Protein AF-A0A177NK17-F1 (afdb_monomer_lite)

Secondary structure (DSSP, 8-state):
---EEEEEEGGGHHHHHHTSPTT--BEEEEEEETTTEEEEEEEETTEEEEEEETTEE--BSSHHHHHHHTTT-TTB-GGG-EEE-TTTS--

Radius of gyration: 12.53 Å; chains: 1; bounding box: 27×28×38 Å

Foldseek 3Di:
DPAAEAEDELVCQQVVLVPDDPPWAWEWEWEQAAPQATWIWTHTPSYIYTYDHPPHTDHDRDVVSVVVSCVVRHSYDNVRYHYHCVNHPDD

Organism: NCBI:txid702114

Sequence (91 aa):
MDTSIMNLERDDLYTFCDLLPEPIIAKPVATATRNRGMTLAIEYEGKRALLTERGKPCKFNSIDAVMFELDGAPNVDTSALVIETASYWKF

pLDDT: mean 89.05, std 9.92, range [45.59, 97.44]

Structure (mmCIF, N/CA/C/O backbone):
data_AF-A0A177NK17-F1
#
_entry.id   AF-A0A177NK17-F1
#
loop_
_atom_site.group_PDB
_atom_site.id
_atom_site.type_symbol
_atom_site.label_atom_id
_atom_site.label_alt_id
_atom_site.label_comp_id
_atom_site.label_asym_id
_atom_site.label_entity_id
_atom_site.label_seq_id
_atom_site.pdbx_PDB_ins_code
_atom_site.Cartn_x
_atom_site.Cartn_y
_atom_site.Cartn_z
_atom_site.occupancy
_atom_site.B_iso_or_equiv
_atom_site.auth_seq_id
_atom_site.auth_comp_id
_atom_site.auth_asym_id
_atom_site.auth_atom_id
_atom_site.pdbx_PDB_model_num
ATOM 1 N N . MET A 1 1 ? -12.564 17.249 -0.910 1.00 45.59 1 MET A N 1
ATOM 2 C CA . MET A 1 1 ? -11.797 16.977 0.319 1.00 45.59 1 MET A CA 1
ATOM 3 C C . MET A 1 1 ? -10.384 16.697 -0.132 1.00 45.59 1 MET A C 1
ATOM 5 O O . MET A 1 1 ? -10.201 15.758 -0.894 1.00 45.59 1 MET A O 1
ATOM 9 N N . ASP A 1 2 ? -9.439 17.560 0.223 1.00 55.69 2 ASP A N 1
ATOM 10 C CA . ASP A 1 2 ? -8.025 17.326 -0.056 1.00 55.69 2 ASP A CA 1
ATOM 11 C C . ASP A 1 2 ? -7.547 16.169 0.822 1.00 55.69 2 ASP A C 1
ATOM 13 O O . ASP A 1 2 ? -7.464 16.294 2.044 1.00 55.69 2 ASP A O 1
ATOM 17 N N . THR A 1 3 ? -7.303 15.013 0.208 1.00 67.44 3 THR A N 1
ATOM 18 C CA . THR A 1 3 ? -6.697 13.873 0.893 1.00 67.44 3 THR A CA 1
ATOM 19 C C . THR A 1 3 ? -5.266 14.254 1.250 1.00 67.44 3 THR A C 1
ATOM 21 O O . THR A 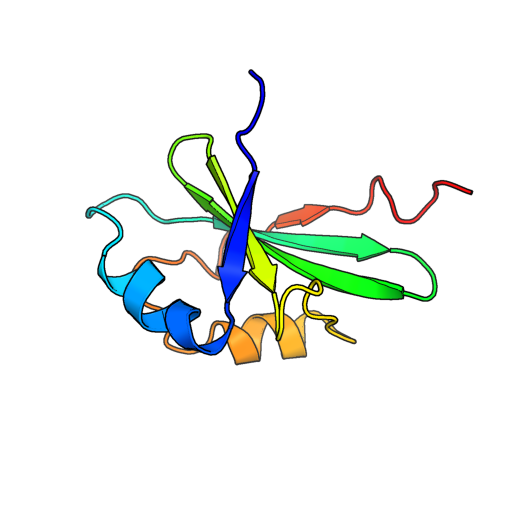1 3 ? -4.434 14.452 0.365 1.00 67.44 3 THR A O 1
ATOM 24 N N . SER A 1 4 ? -4.973 14.375 2.545 1.00 80.06 4 SER A N 1
ATOM 25 C CA . SER A 1 4 ? -3.607 14.631 3.001 1.00 80.06 4 SER A CA 1
ATOM 26 C C . SER A 1 4 ? -2.761 13.382 2.763 1.00 80.06 4 SER A C 1
ATOM 28 O O . SER A 1 4 ? -3.104 12.303 3.255 1.00 80.06 4 SER A O 1
ATOM 30 N N . ILE A 1 5 ? -1.688 13.525 1.981 1.00 87.12 5 ILE A N 1
ATOM 31 C CA . ILE A 1 5 ? -0.758 12.438 1.673 1.00 87.12 5 ILE A CA 1
ATOM 32 C C . ILE A 1 5 ? 0.472 12.577 2.566 1.00 87.12 5 ILE A C 1
ATOM 34 O O . ILE A 1 5 ? 1.129 13.618 2.560 1.00 87.12 5 ILE A O 1
ATOM 38 N N . MET A 1 6 ? 0.802 11.513 3.291 1.00 93.38 6 MET A N 1
ATOM 39 C CA . MET A 1 6 ? 2.058 11.385 4.027 1.00 93.38 6 MET A CA 1
ATOM 40 C C . MET A 1 6 ? 2.882 10.221 3.482 1.00 93.38 6 MET A C 1
ATOM 42 O O . MET A 1 6 ? 2.322 9.276 2.931 1.00 93.38 6 MET A O 1
ATOM 46 N N . ASN A 1 7 ? 4.201 10.281 3.643 1.00 95.00 7 ASN A N 1
ATOM 47 C CA . ASN A 1 7 ? 5.073 9.148 3.340 1.00 95.00 7 ASN A CA 1
ATOM 48 C C . ASN A 1 7 ? 5.157 8.238 4.568 1.00 95.00 7 ASN A C 1
ATOM 50 O O . ASN A 1 7 ? 5.302 8.728 5.687 1.00 95.00 7 ASN A O 1
ATOM 54 N N . LEU A 1 8 ? 5.075 6.935 4.335 1.00 95.94 8 LEU A N 1
ATOM 55 C CA . LEU A 1 8 ? 5.248 5.880 5.323 1.00 95.94 8 LEU A CA 1
ATOM 56 C C . LEU A 1 8 ? 6.416 5.018 4.862 1.00 95.94 8 LEU A C 1
ATOM 58 O O . LEU A 1 8 ? 6.315 4.369 3.823 1.00 95.94 8 LEU A O 1
ATOM 62 N N . GLU A 1 9 ? 7.516 5.020 5.609 1.00 96.88 9 GLU A N 1
ATOM 63 C CA . GLU A 1 9 ? 8.631 4.138 5.281 1.00 96.88 9 GLU A CA 1
ATOM 64 C C . GLU A 1 9 ? 8.221 2.677 5.477 1.00 96.88 9 GLU A C 1
ATOM 66 O O . GLU A 1 9 ? 7.489 2.325 6.401 1.00 96.88 9 GLU A O 1
ATOM 71 N N . ARG A 1 10 ? 8.690 1.823 4.572 1.00 95.44 10 ARG A N 1
ATOM 72 C CA . ARG A 1 10 ? 8.337 0.406 4.508 1.00 95.44 10 ARG A CA 1
ATOM 73 C C . ARG A 1 10 ? 8.637 -0.337 5.807 1.00 95.44 10 ARG A C 1
ATOM 75 O O . ARG A 1 10 ? 7.826 -1.151 6.235 1.00 95.44 10 ARG A O 1
ATOM 82 N N . ASP A 1 11 ? 9.749 0.005 6.453 1.00 95.25 11 ASP A N 1
ATOM 83 C CA . ASP A 1 11 ? 10.165 -0.580 7.732 1.00 95.25 11 ASP A CA 1
ATOM 84 C C . ASP A 1 11 ? 9.195 -0.238 8.883 1.00 95.25 11 ASP A C 1
ATOM 86 O O . ASP A 1 11 ? 9.105 -0.984 9.856 1.00 95.25 11 ASP A O 1
ATOM 90 N N . ASP A 1 12 ? 8.420 0.845 8.753 1.00 95.44 12 ASP A N 1
ATOM 91 C CA . ASP A 1 12 ? 7.450 1.301 9.752 1.00 95.44 12 ASP A CA 1
ATOM 92 C C . ASP A 1 12 ? 6.022 0.794 9.482 1.00 95.44 12 ASP A C 1
ATOM 94 O O . ASP A 1 12 ? 5.120 1.073 10.273 1.00 95.44 12 ASP A O 1
ATOM 98 N N . LEU A 1 13 ? 5.789 0.054 8.388 1.00 94.00 13 LEU A N 1
ATOM 99 C CA . LEU A 1 13 ? 4.449 -0.341 7.932 1.00 94.00 13 LEU A CA 1
ATOM 100 C C . LEU A 1 13 ? 3.634 -1.044 9.023 1.00 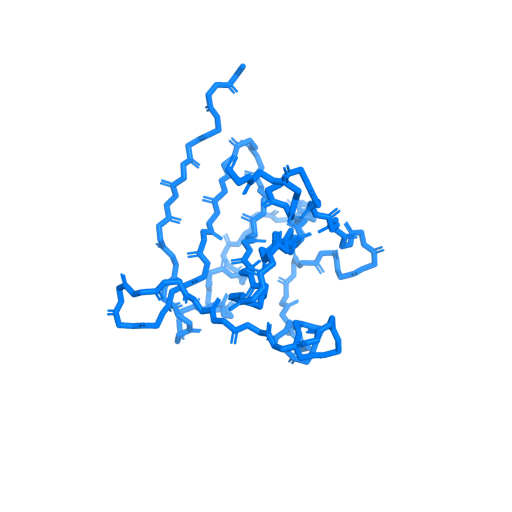94.00 13 LEU A C 1
ATOM 102 O O . LEU A 1 13 ? 2.518 -0.626 9.325 1.00 94.00 13 LEU A O 1
ATOM 106 N N . TYR A 1 14 ? 4.196 -2.087 9.632 1.00 92.62 14 TYR A N 1
ATOM 107 C CA . TYR A 1 14 ? 3.494 -2.890 10.636 1.00 92.62 14 TYR A CA 1
ATOM 108 C C . TYR A 1 14 ? 3.213 -2.088 11.906 1.00 92.62 14 TYR A C 1
ATOM 110 O O . TYR A 1 14 ? 2.087 -2.096 12.393 1.00 92.62 14 TYR A O 1
ATOM 118 N N . THR A 1 15 ? 4.198 -1.325 12.386 1.00 93.75 15 THR A N 1
ATOM 119 C CA . THR A 1 15 ? 4.037 -0.436 13.545 1.00 93.75 15 THR A CA 1
ATOM 120 C C . THR A 1 15 ? 2.961 0.615 13.289 1.00 93.75 15 THR A C 1
ATOM 122 O O . THR A 1 15 ? 2.139 0.895 14.156 1.00 93.75 15 THR A O 1
ATOM 125 N N . PHE A 1 16 ? 2.943 1.203 12.093 1.00 92.69 16 PHE A N 1
ATOM 126 C CA . PHE A 1 16 ? 1.922 2.164 11.701 1.00 92.69 16 PHE A CA 1
ATOM 127 C C . PHE A 1 16 ? 0.526 1.532 11.721 1.00 92.69 16 PHE A C 1
ATOM 129 O O . PHE A 1 16 ? -0.395 2.106 12.295 1.00 92.69 16 PHE A O 1
ATOM 136 N N . CYS A 1 17 ? 0.394 0.343 11.137 1.00 91.06 17 CYS A N 1
ATOM 137 C CA . CYS A 1 17 ? -0.832 -0.444 11.109 1.00 91.06 17 CYS A CA 1
ATOM 138 C C . CYS A 1 17 ? -1.332 -0.827 12.517 1.00 91.06 17 CYS A C 1
ATOM 140 O O . CYS A 1 17 ? -2.524 -0.703 12.798 1.00 91.06 17 CYS A O 1
ATOM 142 N N . ASP A 1 18 ? -0.433 -1.198 13.431 1.00 90.81 18 ASP A N 1
ATOM 143 C CA . ASP A 1 18 ? -0.752 -1.505 14.835 1.00 90.81 18 ASP A CA 1
ATOM 144 C C . ASP A 1 18 ? -1.295 -0.293 15.603 1.00 90.81 18 ASP A C 1
ATOM 146 O O . ASP A 1 18 ? -2.120 -0.431 16.503 1.00 90.81 18 ASP A O 1
ATOM 150 N N . LEU A 1 19 ? -0.836 0.910 15.252 1.00 90.00 19 LEU A N 1
ATOM 151 C CA . LEU A 1 19 ? -1.234 2.158 15.907 1.00 90.00 19 LEU A CA 1
ATOM 152 C C . LEU A 1 19 ? -2.541 2.748 15.360 1.00 90.00 19 LEU A C 1
ATOM 154 O O . LEU A 1 19 ? -3.005 3.775 15.867 1.00 90.00 19 LEU A O 1
ATOM 158 N N . LEU A 1 20 ? -3.130 2.143 14.325 1.00 87.19 20 LEU A N 1
ATOM 159 C CA . LEU A 1 20 ? -4.417 2.585 13.802 1.00 87.19 20 LEU A CA 1
ATOM 160 C C . LEU A 1 20 ? -5.534 2.310 14.825 1.00 87.19 20 LEU A C 1
ATOM 162 O O . LEU A 1 20 ? -5.556 1.243 15.437 1.00 87.19 20 LEU A O 1
ATOM 166 N N . PRO A 1 21 ? -6.481 3.245 15.029 1.00 75.44 21 PRO A N 1
ATOM 167 C CA . PRO A 1 21 ? -7.526 3.058 16.028 1.00 75.44 21 PRO A CA 1
ATOM 168 C C . PRO A 1 21 ? -8.515 1.970 15.594 1.00 75.44 21 PRO A C 1
ATOM 170 O O . PRO A 1 21 ? -9.069 2.035 14.498 1.00 75.44 21 PRO A O 1
ATOM 173 N N . GLU A 1 22 ? -8.835 1.022 16.471 1.00 70.81 22 GLU A N 1
ATOM 174 C CA . GLU A 1 22 ? -9.988 0.141 16.260 1.00 70.81 22 GLU A CA 1
ATOM 175 C C . GLU A 1 22 ? -11.300 0.954 16.341 1.00 70.81 22 GLU A C 1
ATOM 177 O O . GLU A 1 22 ? -11.425 1.828 17.206 1.00 70.81 22 GLU A O 1
ATOM 182 N N . PRO A 1 23 ? -12.313 0.709 15.484 1.00 65.31 23 PRO A N 1
ATOM 183 C CA . PRO A 1 23 ? -12.443 -0.358 14.489 1.00 65.31 23 PRO A CA 1
ATOM 184 C C . PRO A 1 23 ? -12.106 0.105 13.056 1.00 65.31 23 PRO A C 1
ATOM 186 O O . PRO A 1 23 ? -12.684 -0.407 12.096 1.00 65.31 23 PRO A O 1
ATOM 189 N N . ILE A 1 24 ? -11.270 1.137 12.880 1.00 63.50 24 ILE A N 1
ATOM 190 C CA . ILE A 1 24 ? -10.985 1.692 11.553 1.00 63.50 24 ILE A CA 1
ATOM 191 C C . ILE A 1 24 ? -10.235 0.645 10.747 1.00 63.50 24 ILE A C 1
ATOM 193 O O . ILE A 1 24 ? -9.065 0.371 10.989 1.00 63.50 24 ILE A O 1
ATOM 197 N N . ILE A 1 25 ? -10.919 0.086 9.754 1.00 71.94 25 ILE A N 1
ATOM 198 C CA . ILE A 1 25 ? -10.295 -0.823 8.807 1.00 71.94 25 ILE A CA 1
ATOM 199 C C . ILE A 1 25 ? -9.680 0.040 7.713 1.00 71.94 25 ILE A C 1
ATOM 201 O O . ILE A 1 25 ? -10.375 0.541 6.820 1.00 71.94 25 ILE A O 1
ATOM 205 N N . ALA A 1 26 ? -8.385 0.313 7.851 1.00 88.81 26 ALA A N 1
ATOM 206 C CA . ALA A 1 26 ? -7.672 1.079 6.851 1.00 88.81 26 ALA A CA 1
ATOM 207 C C . ALA A 1 26 ? -7.680 0.321 5.524 1.00 88.81 26 ALA A C 1
ATOM 209 O O . ALA A 1 26 ? -7.549 -0.902 5.476 1.00 88.81 26 ALA A O 1
ATOM 210 N N . LYS A 1 27 ? -7.873 1.054 4.432 1.00 92.62 27 LYS A N 1
ATOM 211 C CA . LYS A 1 27 ? -8.046 0.479 3.103 1.00 92.62 27 LYS A CA 1
ATOM 212 C C . LYS A 1 27 ? -6.735 0.562 2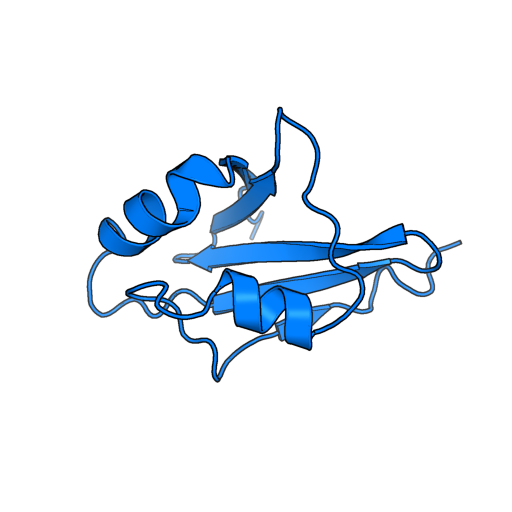.341 1.00 92.62 27 LYS A C 1
ATOM 214 O O . LYS A 1 27 ? -6.232 1.670 2.140 1.00 92.62 27 LYS A O 1
ATOM 219 N N . PRO A 1 28 ? -6.177 -0.560 1.878 1.00 94.69 28 PRO A N 1
ATOM 220 C CA . PRO A 1 28 ? -5.036 -0.505 0.995 1.00 94.69 28 PRO A CA 1
ATOM 221 C C . PRO A 1 28 ? -5.482 -0.020 -0.389 1.00 94.69 28 PRO A C 1
ATOM 223 O O . PRO A 1 28 ? -6.544 -0.382 -0.902 1.00 94.69 28 PRO A O 1
ATOM 226 N N . VAL A 1 29 ? -4.652 0.817 -0.999 1.00 95.75 29 VAL A N 1
ATOM 227 C CA . VAL A 1 29 ? -4.864 1.394 -2.324 1.00 95.75 29 VAL A CA 1
ATOM 228 C C . VAL A 1 29 ? -3.617 1.158 -3.161 1.00 95.75 29 VAL A C 1
ATOM 230 O O . VAL A 1 29 ? -2.544 1.686 -2.868 1.00 95.75 29 VAL A O 1
ATOM 233 N N . ALA A 1 30 ? -3.760 0.379 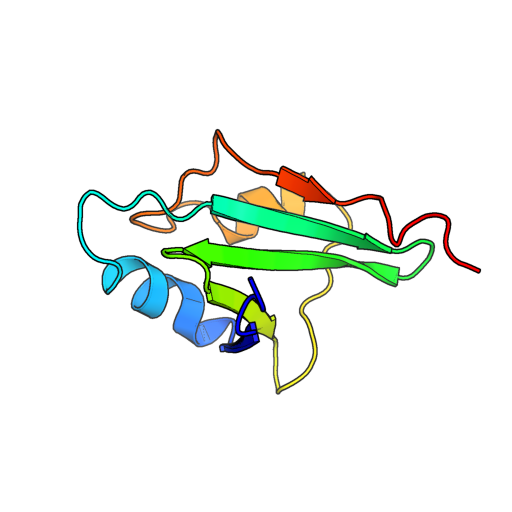-4.227 1.00 96.06 30 ALA A N 1
ATOM 234 C CA . ALA A 1 30 ? -2.719 0.155 -5.215 1.00 96.06 30 ALA A CA 1
ATOM 235 C C . ALA A 1 30 ? -2.946 1.062 -6.430 1.00 96.06 30 ALA A C 1
ATOM 237 O O . ALA A 1 30 ? -3.918 0.901 -7.167 1.00 96.06 30 ALA A O 1
ATOM 238 N N . THR A 1 31 ? -2.037 2.001 -6.688 1.00 95.25 31 THR A N 1
ATOM 239 C CA . THR A 1 31 ? -2.110 2.872 -7.870 1.00 95.25 31 THR A CA 1
ATOM 240 C C . THR A 1 31 ? -1.222 2.321 -8.982 1.00 95.25 31 THR A C 1
ATOM 242 O O . THR A 1 31 ? 0.007 2.320 -8.876 1.00 95.25 31 THR A O 1
ATOM 245 N N . ALA A 1 32 ? -1.834 1.875 -10.078 1.00 93.31 32 ALA A N 1
ATOM 246 C CA . ALA A 1 32 ? -1.132 1.330 -11.234 1.00 93.31 32 ALA A CA 1
ATOM 247 C C . ALA A 1 32 ? -0.678 2.438 -12.193 1.00 93.31 32 ALA A C 1
ATOM 249 O O . ALA A 1 32 ? -1.456 3.301 -12.601 1.00 93.31 32 ALA A O 1
ATOM 250 N N . THR A 1 33 ? 0.591 2.389 -12.602 1.00 90.31 33 THR A N 1
ATOM 251 C CA . THR A 1 33 ? 1.169 3.316 -13.582 1.00 90.31 33 THR A CA 1
ATOM 252 C C . THR A 1 33 ? 1.826 2.533 -14.713 1.00 90.31 33 THR A C 1
ATOM 254 O O . THR A 1 33 ? 2.687 1.678 -14.482 1.00 90.31 33 THR A O 1
ATOM 257 N N . ARG A 1 34 ? 1.447 2.827 -15.962 1.00 87.50 34 ARG A N 1
ATOM 258 C CA . ARG A 1 34 ? 1.968 2.108 -17.129 1.00 87.50 34 ARG A CA 1
ATOM 259 C C . ARG A 1 34 ? 3.493 2.224 -17.204 1.00 87.50 34 ARG A C 1
ATOM 261 O O . ARG A 1 34 ? 4.057 3.301 -17.029 1.00 87.50 34 ARG A O 1
ATOM 268 N N . ASN A 1 35 ? 4.154 1.086 -17.427 1.00 86.88 35 ASN A N 1
ATOM 269 C CA . ASN A 1 35 ? 5.615 0.926 -17.456 1.00 86.88 35 ASN A CA 1
ATOM 270 C C . ASN A 1 35 ? 6.356 1.335 -16.163 1.00 86.88 35 ASN A C 1
ATOM 272 O O . ASN A 1 35 ? 7.573 1.493 -16.188 1.00 86.88 35 ASN A O 1
ATOM 276 N N . ARG A 1 36 ? 5.651 1.532 -15.038 1.00 86.00 36 ARG A N 1
ATOM 277 C CA . ARG A 1 36 ? 6.248 1.954 -13.754 1.00 86.00 36 ARG A CA 1
ATOM 278 C C . ARG A 1 36 ? 5.785 1.124 -12.551 1.00 86.00 36 ARG A C 1
ATOM 280 O O . ARG A 1 36 ? 6.091 1.498 -11.419 1.00 86.00 36 ARG A O 1
ATOM 287 N N . GLY A 1 37 ? 5.051 0.039 -12.794 1.00 91.25 37 GLY A N 1
ATOM 288 C CA . GLY A 1 37 ? 4.494 -0.835 -11.760 1.00 91.25 37 GLY A CA 1
ATOM 289 C C . GLY A 1 37 ? 3.359 -0.185 -10.967 1.00 91.25 37 GLY A C 1
ATOM 290 O O . GLY A 1 37 ? 2.669 0.718 -11.451 1.00 91.25 37 GLY A O 1
ATOM 291 N N . MET A 1 38 ? 3.176 -0.657 -9.739 1.00 94.75 38 MET A N 1
ATOM 292 C CA . MET A 1 38 ? 2.178 -0.173 -8.786 1.00 94.75 38 MET A CA 1
ATOM 293 C C . MET A 1 38 ? 2.845 0.457 -7.570 1.00 94.75 38 MET A C 1
ATOM 295 O O . MET A 1 38 ? 3.922 0.036 -7.165 1.00 94.75 38 MET A O 1
ATOM 299 N N . THR A 1 39 ? 2.203 1.461 -6.988 1.00 96.12 39 THR A N 1
ATOM 300 C CA . THR A 1 39 ? 2.538 1.971 -5.651 1.00 96.12 39 THR A CA 1
ATOM 301 C C . THR A 1 39 ? 1.439 1.596 -4.682 1.00 96.12 39 THR A C 1
ATOM 303 O O . THR A 1 39 ? 0.276 1.575 -5.077 1.00 96.12 39 THR A O 1
ATOM 306 N N . LEU A 1 40 ? 1.799 1.352 -3.429 1.00 96.88 40 LEU A N 1
ATOM 307 C CA . LEU A 1 40 ? 0.858 1.040 -2.362 1.00 96.88 40 LEU A CA 1
ATOM 308 C C . LEU A 1 40 ? 0.699 2.252 -1.446 1.00 96.88 40 LEU A C 1
ATOM 310 O O . LEU A 1 40 ? 1.686 2.885 -1.077 1.00 96.88 40 LEU A O 1
ATOM 314 N N . ALA A 1 41 ? -0.534 2.551 -1.065 1.00 96.44 41 ALA A N 1
ATOM 315 C CA . ALA A 1 41 ? -0.846 3.458 0.019 1.00 96.44 41 ALA A CA 1
ATOM 316 C C . ALA A 1 41 ? -1.894 2.853 0.959 1.00 96.44 41 ALA A C 1
ATOM 318 O O . ALA A 1 41 ? -2.700 2.029 0.536 1.00 96.44 41 ALA A O 1
ATOM 319 N N . ILE A 1 42 ? -1.907 3.292 2.213 1.00 94.88 42 ILE A N 1
ATOM 320 C CA . ILE A 1 42 ? -2.931 2.950 3.201 1.00 94.88 42 ILE A CA 1
ATOM 321 C C . ILE A 1 42 ? -3.827 4.168 3.413 1.00 94.88 42 ILE A C 1
ATOM 323 O O . ILE A 1 42 ? -3.352 5.241 3.787 1.00 94.88 42 ILE A O 1
ATOM 327 N N . GLU A 1 43 ? -5.119 4.025 3.147 1.00 93.25 43 GLU A N 1
ATOM 328 C CA . GLU A 1 43 ? -6.117 5.074 3.323 1.00 93.25 43 GLU A CA 1
ATOM 329 C C . GLU A 1 43 ? -6.912 4.864 4.614 1.00 93.25 43 GLU A C 1
ATOM 331 O O . GLU A 1 43 ? -7.474 3.797 4.853 1.00 93.25 43 GLU A O 1
ATOM 336 N N . TYR A 1 44 ? -6.970 5.895 5.451 1.00 89.81 44 TYR A N 1
ATOM 337 C CA . TYR A 1 44 ? -7.620 5.861 6.760 1.00 89.81 44 TYR A CA 1
ATOM 338 C C . TYR A 1 44 ? -8.083 7.276 7.123 1.00 89.81 44 TYR A C 1
ATOM 340 O O . TYR A 1 44 ? -7.356 8.239 6.902 1.00 89.81 44 TYR A O 1
ATOM 348 N N . GLU A 1 45 ? -9.307 7.433 7.634 1.00 86.31 45 GLU A N 1
ATOM 349 C CA . GLU A 1 45 ? -9.862 8.733 8.074 1.00 86.31 45 GLU A CA 1
ATOM 350 C C . GLU A 1 45 ? -9.672 9.915 7.087 1.00 86.31 45 GLU A C 1
ATOM 352 O O . GLU A 1 45 ? -9.446 11.057 7.489 1.00 86.31 45 GLU A O 1
ATOM 357 N N . GLY A 1 46 ? -9.724 9.667 5.772 1.00 85.75 46 GLY A N 1
ATOM 358 C CA . GLY A 1 46 ? -9.506 10.705 4.749 1.00 85.75 46 GLY A CA 1
ATOM 359 C C . GLY A 1 46 ? -8.045 11.154 4.580 1.00 85.75 46 GLY A C 1
ATOM 360 O O . GLY A 1 46 ? -7.776 12.130 3.876 1.00 85.75 46 GLY A O 1
ATOM 361 N N . LYS A 1 47 ? -7.099 10.444 5.197 1.00 89.88 47 LYS A N 1
ATOM 362 C CA . LYS A 1 47 ? -5.651 10.554 4.990 1.00 89.88 47 LYS A CA 1
ATOM 363 C C . LYS A 1 47 ? -5.156 9.371 4.172 1.00 89.88 47 LYS A C 1
ATOM 365 O O . LYS A 1 47 ? -5.763 8.301 4.173 1.00 89.88 47 LYS A O 1
ATOM 370 N N . ARG A 1 48 ? -4.026 9.555 3.492 1.00 92.81 48 ARG A N 1
ATOM 371 C CA . ARG A 1 48 ? -3.382 8.509 2.699 1.00 92.81 48 ARG A CA 1
ATOM 372 C C . ARG A 1 48 ? -1.894 8.439 3.033 1.00 92.81 48 ARG A C 1
ATOM 374 O O . ARG A 1 48 ? -1.170 9.415 2.873 1.00 92.81 48 ARG A O 1
ATOM 381 N N . ALA A 1 49 ? -1.439 7.281 3.491 1.00 94.81 49 ALA A N 1
ATOM 382 C CA . ALA A 1 49 ? -0.041 6.992 3.777 1.00 94.81 49 ALA A CA 1
ATOM 383 C C . ALA A 1 49 ? 0.575 6.245 2.591 1.00 94.81 49 ALA A C 1
ATOM 385 O O . ALA A 1 49 ? 0.276 5.074 2.384 1.00 94.81 49 ALA A O 1
ATOM 386 N N . LEU A 1 50 ? 1.381 6.921 1.774 1.00 96.81 50 LEU A N 1
ATOM 387 C CA . LEU A 1 50 ? 2.077 6.317 0.641 1.00 96.81 50 LEU A CA 1
ATOM 388 C C . LEU A 1 50 ? 3.294 5.539 1.139 1.00 96.81 50 LEU A C 1
ATOM 390 O O . LEU A 1 50 ? 4.169 6.120 1.776 1.00 96.81 50 LEU A O 1
ATOM 394 N N . LEU A 1 51 ? 3.375 4.258 0.789 1.00 97.44 51 LEU A N 1
ATOM 395 C CA . LEU A 1 51 ? 4.503 3.418 1.157 1.00 97.44 51 LEU A CA 1
ATOM 396 C C . LEU A 1 51 ? 5.757 3.829 0.373 1.00 97.44 51 LEU A C 1
ATOM 398 O O . LEU A 1 51 ? 5.760 3.848 -0.867 1.00 97.44 51 LEU A O 1
ATOM 402 N N . THR A 1 52 ? 6.826 4.141 1.095 1.00 97.06 52 THR A N 1
ATOM 403 C CA . THR A 1 52 ? 8.124 4.545 0.562 1.00 97.06 52 THR A CA 1
ATOM 404 C C . THR A 1 52 ? 9.244 3.657 1.082 1.00 97.06 52 THR A C 1
ATOM 406 O O . THR A 1 52 ? 9.158 3.070 2.150 1.00 97.06 52 THR A O 1
ATOM 409 N N . GLU A 1 53 ? 10.321 3.559 0.316 1.00 95.81 53 GLU A N 1
ATOM 410 C CA . GLU A 1 53 ? 11.574 2.950 0.738 1.00 95.81 53 GLU A CA 1
ATOM 411 C C . GLU A 1 53 ? 12.682 3.955 0.426 1.00 95.81 53 GLU A C 1
ATOM 413 O O . GLU A 1 53 ? 12.910 4.326 -0.734 1.00 95.81 53 GLU A O 1
ATOM 418 N N . ARG A 1 54 ? 13.339 4.459 1.476 1.00 93.19 54 ARG A N 1
ATOM 419 C CA . ARG A 1 54 ? 14.375 5.501 1.388 1.00 93.19 54 ARG A CA 1
ATOM 420 C C . ARG A 1 54 ? 13.852 6.768 0.700 1.00 93.19 54 ARG A C 1
ATOM 422 O O . ARG A 1 54 ? 14.512 7.328 -0.182 1.00 93.19 54 ARG A O 1
ATOM 429 N N . GLY A 1 55 ? 12.641 7.193 1.065 1.00 91.25 55 GLY A N 1
ATOM 430 C CA . GLY A 1 55 ? 11.992 8.395 0.536 1.00 91.25 55 GLY A CA 1
ATOM 431 C C . GLY A 1 55 ? 11.492 8.292 -0.910 1.00 91.25 55 GLY A C 1
ATOM 432 O O . GLY A 1 55 ? 11.087 9.302 -1.488 1.00 91.25 55 GLY A O 1
ATOM 433 N N . LYS A 1 56 ? 11.517 7.103 -1.525 1.00 94.00 56 LYS A N 1
ATOM 434 C CA . LYS A 1 56 ? 10.963 6.863 -2.867 1.00 94.00 56 LYS A CA 1
ATOM 435 C C . LYS A 1 56 ? 9.751 5.939 -2.786 1.00 94.00 56 LYS A C 1
ATOM 437 O O . LYS A 1 56 ? 9.808 4.985 -2.025 1.00 94.00 56 LYS A O 1
ATOM 442 N N . PRO A 1 57 ? 8.689 6.145 -3.586 1.00 94.62 57 PRO A N 1
ATOM 443 C CA . PRO A 1 57 ? 7.534 5.251 -3.572 1.00 94.62 57 PRO A CA 1
ATOM 444 C C . PRO A 1 57 ? 7.926 3.804 -3.877 1.00 94.62 57 PRO A C 1
ATOM 446 O O . PRO A 1 57 ? 8.558 3.549 -4.910 1.00 94.62 57 PRO A O 1
ATOM 449 N N . CYS A 1 58 ? 7.504 2.873 -3.021 1.00 95.25 58 CYS A N 1
ATOM 450 C CA . CYS A 1 58 ? 7.694 1.443 -3.238 1.00 95.25 58 CYS A CA 1
ATOM 451 C C . CYS A 1 58 ? 7.016 1.019 -4.541 1.00 95.25 58 CYS A C 1
ATOM 453 O O . CYS A 1 58 ? 5.883 1.422 -4.825 1.00 95.25 58 CYS A O 1
ATOM 455 N N . LYS A 1 59 ? 7.719 0.221 -5.348 1.00 95.06 59 LYS A N 1
ATOM 456 C CA . LYS A 1 59 ? 7.213 -0.275 -6.628 1.00 95.06 59 LYS A CA 1
ATOM 457 C C . LYS A 1 59 ? 6.954 -1.768 -6.554 1.00 95.06 59 LYS A C 1
ATOM 459 O O . LYS A 1 59 ? 7.870 -2.551 -6.334 1.00 95.06 59 LYS A O 1
ATOM 464 N N . PHE A 1 60 ? 5.710 -2.140 -6.816 1.00 95.56 60 PHE A N 1
ATOM 465 C CA . PHE A 1 60 ? 5.250 -3.518 -6.869 1.00 95.56 60 PHE A CA 1
ATOM 466 C C . PHE A 1 60 ? 4.967 -3.918 -8.315 1.00 95.56 60 PHE A C 1
ATOM 468 O O . PHE A 1 60 ? 4.409 -3.141 -9.097 1.00 95.56 60 PHE A O 1
ATOM 475 N N . ASN A 1 61 ? 5.355 -5.140 -8.673 1.00 92.69 61 ASN A N 1
ATOM 476 C CA . ASN A 1 61 ? 5.211 -5.656 -10.037 1.00 92.69 61 ASN A CA 1
ATOM 477 C C . ASN A 1 61 ? 3.863 -6.354 -10.275 1.00 92.69 61 ASN A C 1
ATOM 479 O O . ASN A 1 61 ? 3.445 -6.487 -11.423 1.00 92.69 61 ASN A O 1
ATOM 483 N N . SER A 1 62 ? 3.177 -6.783 -9.213 1.00 92.88 62 SER A N 1
ATOM 484 C CA . SER A 1 62 ? 1.884 -7.472 -9.264 1.00 92.88 62 SER A CA 1
ATOM 485 C C . SER A 1 62 ? 1.030 -7.128 -8.040 1.00 92.88 62 SER A C 1
ATOM 487 O O . SER A 1 62 ? 1.540 -6.608 -7.047 1.00 92.88 62 SER A O 1
ATOM 489 N N . ILE A 1 63 ? -0.273 -7.412 -8.123 1.00 92.69 63 ILE A N 1
ATOM 490 C CA . ILE A 1 63 ? -1.181 -7.317 -6.972 1.00 92.69 63 ILE A CA 1
ATOM 491 C C . ILE A 1 63 ? -0.773 -8.343 -5.914 1.00 92.69 63 ILE A C 1
ATOM 493 O O . ILE A 1 63 ? -0.771 -8.014 -4.738 1.00 92.69 63 ILE A O 1
ATOM 497 N N . ASP A 1 64 ? -0.325 -9.535 -6.316 1.00 94.94 64 ASP A N 1
ATOM 498 C CA . ASP A 1 64 ? 0.165 -10.550 -5.375 1.00 94.94 64 ASP A CA 1
ATOM 499 C C . ASP A 1 64 ? 1.343 -10.039 -4.539 1.00 94.94 64 ASP A C 1
ATOM 501 O O . ASP A 1 64 ? 1.406 -10.303 -3.346 1.00 94.94 64 ASP A O 1
ATOM 505 N N . ALA A 1 65 ? 2.248 -9.249 -5.130 1.00 95.50 65 ALA A N 1
ATOM 506 C CA . ALA A 1 65 ? 3.344 -8.628 -4.389 1.00 95.50 65 ALA A CA 1
ATOM 507 C C . ALA A 1 65 ? 2.848 -7.569 -3.389 1.00 95.50 65 ALA A C 1
ATOM 509 O O . ALA A 1 65 ? 3.430 -7.426 -2.321 1.00 95.50 65 ALA A O 1
ATOM 510 N N . VAL A 1 66 ? 1.772 -6.845 -3.721 1.00 95.81 66 VAL A N 1
ATOM 511 C CA . VAL A 1 66 ? 1.109 -5.912 -2.793 1.00 95.81 66 VAL A CA 1
ATOM 512 C C . VAL A 1 66 ? 0.439 -6.675 -1.651 1.00 95.81 66 VAL A C 1
ATOM 514 O O . VAL A 1 66 ? 0.575 -6.289 -0.497 1.00 95.81 66 VAL A O 1
ATOM 517 N N . MET A 1 67 ? -0.263 -7.765 -1.957 1.00 94.38 67 MET A N 1
ATOM 518 C CA . MET A 1 67 ? -0.928 -8.595 -0.951 1.00 94.38 67 MET A CA 1
ATOM 519 C C . MET A 1 67 ? 0.080 -9.277 -0.029 1.00 94.38 67 MET A C 1
ATOM 521 O O . MET A 1 67 ? -0.156 -9.335 1.168 1.00 94.38 67 MET A O 1
ATOM 525 N N . PHE A 1 68 ? 1.211 -9.734 -0.571 1.00 94.88 68 PHE A N 1
ATOM 526 C CA . PHE A 1 68 ? 2.310 -10.292 0.214 1.00 94.88 68 PHE A CA 1
ATOM 527 C C . PHE A 1 68 ? 2.933 -9.254 1.155 1.00 94.88 68 PHE A C 1
ATOM 529 O O . PHE A 1 68 ? 3.251 -9.575 2.291 1.00 94.88 68 PHE A O 1
ATOM 536 N N . GLU A 1 69 ? 3.083 -8.002 0.711 1.00 95.50 69 GLU A N 1
ATOM 537 C CA . GLU A 1 69 ? 3.578 -6.915 1.568 1.00 95.50 69 GLU A CA 1
ATOM 538 C C . GLU A 1 69 ? 2.661 -6.655 2.771 1.00 95.50 69 GLU A C 1
ATOM 540 O O . GLU A 1 69 ? 3.132 -6.337 3.860 1.00 95.50 69 GLU A O 1
ATOM 545 N N . LEU A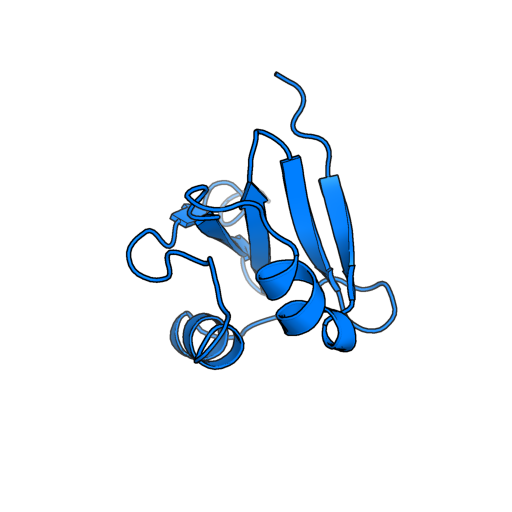 1 70 ? 1.351 -6.789 2.555 1.00 93.94 70 LEU A N 1
ATOM 546 C CA . LEU A 1 70 ? 0.308 -6.579 3.557 1.00 93.94 70 LEU A CA 1
ATOM 547 C C . LEU A 1 70 ? -0.034 -7.846 4.351 1.00 93.94 70 LEU A C 1
ATOM 549 O O . LEU A 1 70 ? -0.928 -7.802 5.198 1.00 93.94 70 LEU A O 1
ATOM 553 N N . ASP A 1 71 ? 0.613 -8.975 4.068 1.00 92.38 71 ASP A N 1
ATOM 554 C CA . ASP A 1 71 ? 0.302 -10.236 4.728 1.00 92.38 71 ASP A CA 1
ATOM 555 C C . ASP A 1 71 ? 0.684 -10.159 6.210 1.00 92.38 71 ASP A C 1
ATOM 557 O O . ASP A 1 71 ? 1.839 -9.952 6.569 1.00 92.38 71 ASP A O 1
ATOM 561 N N . GLY A 1 72 ? -0.311 -10.282 7.087 1.00 86.06 72 GLY A N 1
ATOM 562 C CA . GLY A 1 72 ? -0.137 -10.079 8.524 1.00 86.06 72 GLY A CA 1
ATOM 563 C C . GLY A 1 72 ? -0.120 -8.614 8.976 1.00 86.06 72 GLY A C 1
ATOM 564 O O . GLY A 1 72 ? 0.108 -8.375 10.160 1.00 86.06 72 GLY A O 1
ATOM 565 N N . ALA A 1 73 ? -0.381 -7.642 8.092 1.00 90.94 73 ALA A N 1
ATOM 566 C CA . ALA A 1 73 ? -0.547 -6.246 8.490 1.00 90.94 73 ALA A CA 1
ATOM 567 C C . ALA A 1 73 ? -1.836 -6.081 9.333 1.00 90.94 73 ALA A C 1
ATOM 569 O O . ALA A 1 73 ? -2.937 -6.349 8.838 1.00 90.94 73 ALA A O 1
ATOM 570 N N . PRO A 1 74 ? -1.733 -5.649 10.600 1.00 89.38 74 PRO A N 1
ATOM 571 C CA . PRO A 1 74 ? -2.885 -5.496 11.486 1.00 89.38 74 PRO A CA 1
ATOM 572 C C . PRO A 1 74 ? -3.755 -4.307 11.062 1.00 89.38 74 PRO A C 1
ATOM 574 O O . PRO A 1 74 ? -3.283 -3.372 10.426 1.00 89.38 74 PRO A O 1
ATOM 577 N N . ASN A 1 75 ? -5.046 -4.323 11.399 1.00 89.75 75 ASN A N 1
ATOM 578 C CA . ASN A 1 75 ? -5.977 -3.204 11.153 1.00 89.75 75 ASN A CA 1
ATOM 579 C C . ASN A 1 75 ? -6.096 -2.729 9.682 1.00 89.75 75 ASN A C 1
ATOM 581 O O . ASN A 1 75 ? -6.601 -1.634 9.414 1.00 89.75 75 ASN A O 1
ATOM 585 N N . VAL A 1 76 ? -5.674 -3.552 8.715 1.00 90.38 76 VAL A N 1
ATOM 586 C CA . VAL A 1 76 ? -5.800 -3.290 7.273 1.00 90.38 76 VAL A CA 1
ATOM 587 C C . VAL A 1 76 ? -6.801 -4.258 6.649 1.00 90.38 76 VAL A C 1
ATOM 589 O O . VAL A 1 76 ? -6.681 -5.474 6.786 1.00 90.38 76 VAL A O 1
ATOM 592 N N . ASP A 1 77 ? -7.771 -3.724 5.905 1.00 90.81 77 ASP A N 1
ATOM 593 C CA . ASP A 1 77 ? -8.741 -4.526 5.158 1.00 90.81 77 ASP A CA 1
ATOM 594 C C . ASP A 1 77 ? -8.172 -4.929 3.797 1.00 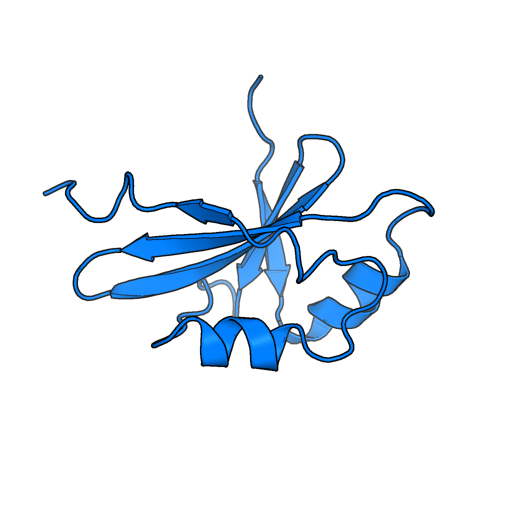90.81 77 ASP A C 1
ATOM 596 O O . ASP A 1 77 ? -8.426 -4.286 2.774 1.00 90.81 77 ASP A O 1
ATOM 600 N N . THR A 1 78 ? -7.398 -6.006 3.750 1.00 89.12 78 THR A N 1
ATOM 601 C CA . THR A 1 78 ? -6.869 -6.505 2.473 1.00 89.12 78 THR A CA 1
ATOM 602 C C . THR A 1 78 ? -7.971 -7.018 1.537 1.00 89.12 78 THR A C 1
ATOM 604 O O . THR A 1 78 ? -7.778 -7.026 0.321 1.00 89.12 78 THR A O 1
ATOM 607 N N . SER A 1 79 ? -9.157 -7.361 2.061 1.00 88.75 79 SER A N 1
ATOM 608 C CA . SER A 1 79 ? -10.318 -7.749 1.247 1.00 88.75 79 SER A CA 1
ATOM 609 C C . SER A 1 79 ? -10.960 -6.563 0.517 1.00 88.75 79 SER A C 1
ATOM 611 O O . SER A 1 79 ? -11.586 -6.746 -0.529 1.00 88.75 79 SER A O 1
ATOM 613 N N . ALA A 1 80 ? -10.749 -5.342 1.018 1.00 89.75 80 ALA A N 1
ATOM 614 C CA . ALA A 1 80 ? -11.230 -4.097 0.427 1.00 89.75 80 ALA A CA 1
ATOM 615 C C . ALA A 1 80 ? -10.158 -3.351 -0.391 1.00 89.75 80 ALA A C 1
ATOM 617 O O . ALA A 1 80 ? -10.279 -2.138 -0.590 1.00 89.75 80 ALA A O 1
ATOM 618 N N . LEU A 1 81 ? -9.122 -4.052 -0.873 1.00 92.44 81 LEU A N 1
ATOM 619 C CA . LEU A 1 81 ? -8.077 -3.472 -1.720 1.00 92.44 81 LEU A CA 1
ATOM 620 C C . LEU A 1 81 ? -8.678 -2.734 -2.924 1.00 92.44 81 LEU A C 1
ATOM 622 O O . LEU A 1 81 ? -9.368 -3.313 -3.766 1.00 92.44 81 LEU A O 1
ATOM 626 N N . VAL A 1 82 ? -8.341 -1.451 -3.045 1.00 94.69 82 VAL A N 1
ATOM 627 C CA . VAL A 1 82 ? -8.720 -0.619 -4.189 1.00 94.69 82 VAL A CA 1
ATOM 628 C C . VAL A 1 82 ? -7.569 -0.564 -5.183 1.00 94.69 82 VAL A C 1
ATOM 630 O O . VAL A 1 82 ? -6.429 -0.296 -4.813 1.00 94.69 82 VAL A O 1
ATOM 633 N N . ILE A 1 83 ? -7.870 -0.758 -6.468 1.00 93.81 83 ILE A N 1
ATOM 634 C CA . ILE A 1 83 ? -6.892 -0.616 -7.550 1.00 93.81 83 ILE A CA 1
ATOM 635 C C . ILE A 1 83 ? -7.238 0.626 -8.368 1.00 93.81 83 ILE A C 1
ATOM 637 O O . ILE A 1 83 ? -8.211 0.655 -9.122 1.00 93.81 83 ILE A O 1
ATOM 641 N N . GLU A 1 84 ? -6.416 1.662 -8.241 1.00 94.44 84 GLU A N 1
ATOM 642 C CA . GLU A 1 84 ? -6.561 2.899 -8.997 1.00 94.44 84 GLU A CA 1
ATOM 643 C C . GLU A 1 84 ? -5.813 2.803 -10.329 1.00 94.44 84 GLU A C 1
ATOM 645 O O . GLU A 1 84 ? -4.585 2.712 -10.384 1.00 94.44 84 GLU A O 1
ATOM 650 N N . THR A 1 85 ? -6.559 2.881 -11.430 1.00 90.69 85 THR A N 1
ATOM 651 C CA . THR A 1 85 ? -6.017 2.801 -12.799 1.00 90.69 85 THR A CA 1
ATOM 652 C C . THR A 1 85 ? -6.107 4.124 -13.560 1.00 90.69 85 THR A C 1
ATOM 654 O O . THR A 1 85 ? -5.686 4.207 -14.712 1.00 90.69 85 THR A O 1
ATOM 657 N N . ALA A 1 86 ? -6.591 5.197 -12.926 1.00 88.12 86 ALA A N 1
ATOM 658 C CA . ALA A 1 86 ? -6.741 6.506 -13.566 1.00 88.12 86 ALA A CA 1
ATOM 659 C C . ALA A 1 86 ? -5.411 7.075 -14.101 1.00 88.12 86 ALA A C 1
ATOM 661 O O . ALA A 1 86 ? -5.397 7.776 -15.111 1.00 88.12 86 ALA A O 1
ATOM 662 N N . SER A 1 87 ? -4.292 6.757 -13.446 1.00 79.62 87 SER A N 1
ATOM 663 C CA . SER A 1 87 ? -2.939 7.149 -13.871 1.00 79.62 87 SER A CA 1
ATOM 664 C C . SER A 1 87 ? -2.326 6.198 -14.901 1.00 79.62 87 SER A C 1
ATOM 666 O O . SER A 1 87 ? -1.279 6.500 -15.464 1.00 79.62 87 SER A O 1
ATOM 668 N N . TYR A 1 88 ? -2.962 5.059 -15.176 1.00 83.75 88 TYR A N 1
ATOM 669 C CA . TYR A 1 88 ? -2.429 4.056 -16.091 1.00 83.75 88 TYR A CA 1
ATOM 670 C C . TYR A 1 88 ? -2.458 4.529 -17.551 1.00 83.75 88 TYR A C 1
ATOM 672 O O . TYR A 1 88 ? -1.549 4.233 -18.325 1.00 83.75 88 TYR A O 1
ATOM 680 N N . TRP A 1 89 ? -3.488 5.294 -17.916 1.00 80.44 89 TRP A N 1
ATOM 681 C CA . TRP A 1 89 ? -3.717 5.770 -19.284 1.00 80.44 89 TRP A CA 1
ATOM 682 C C . TRP A 1 89 ? -3.243 7.202 -19.537 1.00 80.44 89 TRP A C 1
ATOM 684 O O . TRP A 1 89 ? -3.335 7.674 -20.667 1.00 80.44 89 TRP A O 1
ATOM 694 N N . LYS A 1 90 ? -2.752 7.903 -18.510 1.00 69.12 90 LYS A N 1
ATOM 695 C CA . LYS A 1 90 ? -2.270 9.279 -18.650 1.00 69.12 90 LYS A CA 1
ATOM 696 C C . LYS A 1 90 ? -0.870 9.268 -19.272 1.00 69.12 90 LYS A C 1
ATOM 698 O O . LYS A 1 90 ? 0.078 8.802 -18.641 1.00 69.12 90 LYS A O 1
ATOM 703 N N . PHE A 1 91 ? -0.789 9.766 -20.504 1.00 57.03 91 PHE A N 1
ATOM 704 C CA . PHE A 1 91 ? 0.428 10.055 -21.263 1.00 57.03 91 PHE A CA 1
ATOM 705 C C . PHE A 1 91 ? 0.455 11.536 -21.610 1.00 57.03 91 PHE A C 1
ATOM 707 O O . PHE A 1 91 ? -0.622 12.050 -21.988 1.00 57.03 91 PHE A O 1
#